Protein AF-A0AAU5Q199-F1 (afdb_monomer_lite)

Foldseek 3Di:
DQLAFPPPRDHKDWFFDQDPVRDTDTDIRRAQWDWDWDQDVVVRDIDIGIHGLLRLLVVLVCLLVDPPHDPVSNVVSVVVNVVGDPVSDPVPDAQAAPPPRHRPQQDPVVSHHPVVCVVCLVVVVDPPDDDDDD

Structure (mmCIF, N/CA/C/O backbone):
data_AF-A0AAU5Q199-F1
#
_entry.id   AF-A0AAU5Q199-F1
#
loop_
_atom_site.group_PDB
_atom_site.id
_atom_site.type_symbol
_atom_site.label_atom_id
_atom_site.label_alt_id
_atom_site.label_comp_id
_atom_site.label_asym_id
_atom_site.label_entity_id
_atom_site.label_seq_id
_atom_site.pdbx_PDB_ins_code
_atom_site.Cartn_x
_atom_site.Cartn_y
_atom_site.Cartn_z
_atom_site.occupancy
_atom_site.B_iso_or_equiv
_atom_site.auth_seq_id
_atom_site.auth_comp_id
_atom_site.auth_asym_id
_atom_site.auth_atom_id
_atom_site.pdbx_PDB_model_num
ATOM 1 N N . MET A 1 1 ? -16.883 -14.876 -1.292 1.00 55.88 1 MET A N 1
ATOM 2 C CA . MET A 1 1 ? -17.075 -13.571 -0.609 1.00 55.88 1 MET A CA 1
ATOM 3 C C . MET A 1 1 ? -16.552 -12.470 -1.513 1.00 55.88 1 MET A C 1
ATOM 5 O O . MET A 1 1 ? -15.536 -12.691 -2.161 1.00 55.88 1 MET A O 1
ATOM 9 N N . SER A 1 2 ? -17.206 -11.309 -1.559 1.00 64.00 2 SER A N 1
ATOM 10 C CA . SER A 1 2 ? -16.661 -10.123 -2.224 1.00 64.00 2 SER A CA 1
ATOM 11 C C . SER A 1 2 ? -15.352 -9.737 -1.531 1.00 64.00 2 SER A C 1
ATOM 13 O O . SER A 1 2 ? -15.364 -9.239 -0.406 1.00 64.00 2 SER A O 1
ATOM 15 N N . ALA A 1 3 ? -14.218 -9.999 -2.177 1.00 78.00 3 ALA A N 1
ATOM 16 C CA . ALA A 1 3 ? -12.896 -9.639 -1.674 1.00 78.00 3 ALA A CA 1
ATOM 17 C C . ALA A 1 3 ? -12.611 -8.142 -1.919 1.00 78.00 3 ALA A C 1
ATOM 19 O O . ALA A 1 3 ? -11.566 -7.756 -2.434 1.00 78.00 3 ALA A O 1
ATOM 20 N N . HIS A 1 4 ? -13.578 -7.304 -1.537 1.00 85.56 4 HIS A N 1
ATOM 21 C CA . HIS A 1 4 ? -13.538 -5.855 -1.643 1.00 85.56 4 HIS A CA 1
ATOM 22 C C . HIS A 1 4 ? -13.527 -5.242 -0.244 1.00 85.56 4 HIS A C 1
ATOM 24 O O . HIS A 1 4 ? -14.377 -5.560 0.588 1.00 85.56 4 HIS A O 1
ATOM 30 N N . CYS A 1 5 ? -12.567 -4.358 0.018 1.00 87.56 5 CYS A N 1
ATOM 31 C CA . CYS A 1 5 ? -12.559 -3.562 1.238 1.00 87.56 5 CYS A CA 1
ATOM 32 C C . CYS A 1 5 ? -13.478 -2.348 1.083 1.00 87.56 5 CYS A C 1
ATOM 34 O O . CYS A 1 5 ? -13.280 -1.545 0.174 1.00 87.56 5 CYS A O 1
ATOM 36 N N . LEU A 1 6 ? -14.413 -2.175 2.019 1.00 86.69 6 LEU A N 1
ATOM 37 C CA . LEU A 1 6 ? -15.369 -1.062 2.007 1.00 86.69 6 LEU A CA 1
ATOM 38 C C . LEU A 1 6 ? -14.728 0.309 2.287 1.00 86.69 6 LEU A C 1
ATOM 40 O O . LEU A 1 6 ? -15.254 1.316 1.839 1.00 86.69 6 LEU A O 1
ATOM 44 N N . LEU A 1 7 ? -13.590 0.355 2.991 1.00 85.75 7 LEU A N 1
ATOM 45 C CA . LEU A 1 7 ? -12.964 1.610 3.437 1.00 85.75 7 LEU A CA 1
ATOM 46 C C . LEU A 1 7 ? -11.796 2.061 2.548 1.00 85.75 7 LEU A C 1
ATOM 48 O O . LEU A 1 7 ? -11.652 3.237 2.251 1.00 85.75 7 LEU A O 1
ATOM 52 N N . THR A 1 8 ? -10.957 1.125 2.096 1.00 84.06 8 THR A N 1
ATOM 53 C CA . THR A 1 8 ? -9.786 1.434 1.241 1.00 84.06 8 THR A CA 1
ATOM 54 C C . THR A 1 8 ? -10.036 1.177 -0.240 1.00 84.06 8 THR A C 1
ATOM 56 O O . THR A 1 8 ? -9.153 1.411 -1.057 1.00 84.06 8 THR A O 1
ATOM 59 N N . GLY A 1 9 ? -11.193 0.613 -0.596 1.00 85.50 9 GLY A N 1
ATOM 60 C CA . GLY A 1 9 ? -11.500 0.215 -1.965 1.00 85.50 9 GLY A CA 1
ATOM 61 C C . GLY A 1 9 ? -10.629 -0.922 -2.504 1.00 85.50 9 GLY A C 1
ATOM 62 O O . GLY A 1 9 ? -10.753 -1.238 -3.680 1.00 85.50 9 GLY A O 1
ATOM 63 N N . ALA A 1 10 ? -9.769 -1.546 -1.685 1.00 86.44 10 ALA A N 1
ATOM 64 C CA . ALA A 1 10 ? -8.890 -2.635 -2.109 1.00 86.44 10 ALA A CA 1
ATOM 65 C C . ALA A 1 10 ? -9.701 -3.771 -2.746 1.00 86.44 10 ALA A C 1
ATOM 67 O O . ALA A 1 10 ? -10.657 -4.260 -2.142 1.00 86.44 10 ALA A O 1
ATOM 68 N N . ARG A 1 11 ? -9.314 -4.173 -3.959 1.00 90.44 11 ARG A N 1
ATOM 69 C CA . ARG A 1 11 ? -9.985 -5.202 -4.765 1.00 90.44 11 ARG A CA 1
ATOM 70 C C . ARG A 1 11 ? -8.989 -6.296 -5.147 1.00 90.44 11 ARG A C 1
ATOM 72 O O . ARG A 1 11 ? -7.782 -6.056 -5.078 1.00 90.44 11 ARG A O 1
ATOM 79 N N . PRO A 1 12 ? -9.470 -7.470 -5.573 1.00 90.94 12 PRO A N 1
ATOM 80 C CA . PRO A 1 12 ? -8.611 -8.514 -6.107 1.00 90.94 12 PRO A CA 1
ATOM 81 C C . PRO A 1 12 ? -7.923 -8.038 -7.381 1.00 90.94 12 PRO A C 1
ATOM 83 O O . PRO A 1 12 ? -8.565 -7.457 -8.256 1.00 90.94 12 PRO A O 1
ATOM 86 N N . GLY A 1 13 ? -6.623 -8.300 -7.474 1.00 90.06 13 GLY A N 1
ATOM 87 C CA . GLY A 1 13 ? -5.879 -8.188 -8.724 1.00 90.06 13 GLY A CA 1
ATOM 88 C C . GLY A 1 13 ? -5.922 -9.503 -9.498 1.00 90.06 13 GLY A C 1
ATOM 89 O O . GLY A 1 13 ? -6.087 -10.575 -8.912 1.00 90.06 13 GLY A O 1
ATOM 90 N N . PHE A 1 14 ? -5.720 -9.435 -10.810 1.00 90.94 14 PHE A N 1
ATOM 91 C CA . PHE A 1 14 ? -5.576 -10.608 -11.671 1.00 90.94 14 PHE A CA 1
ATOM 92 C C . PHE A 1 14 ? -4.197 -10.594 -12.322 1.00 90.94 14 PHE A C 1
ATOM 94 O O . PHE A 1 14 ? -3.661 -9.536 -12.642 1.00 90.94 14 PHE A O 1
ATOM 101 N N . GLY A 1 15 ? -3.605 -11.769 -12.493 1.00 90.69 15 GLY A N 1
ATOM 102 C CA . GLY A 1 15 ? -2.309 -11.918 -13.137 1.00 90.69 15 GLY A CA 1
ATOM 103 C C . GLY A 1 15 ? -1.909 -13.381 -13.195 1.00 90.69 15 GLY A C 1
ATOM 104 O O . GLY A 1 15 ? -2.763 -14.254 -13.318 1.00 90.69 15 GLY A O 1
ATOM 105 N N . HIS A 1 16 ? -0.612 -13.657 -13.094 1.00 92.00 16 HIS A N 1
ATOM 106 C CA . HIS A 1 16 ? -0.094 -15.021 -13.113 1.00 92.00 16 HIS A CA 1
ATOM 107 C C . HIS A 1 16 ? 0.790 -15.280 -11.894 1.00 92.00 16 HIS A C 1
ATOM 109 O O . HIS A 1 16 ? 1.550 -14.408 -11.476 1.00 92.00 16 HIS A O 1
ATOM 115 N N . ALA A 1 17 ? 0.732 -16.491 -11.345 1.00 88.56 17 ALA A N 1
ATOM 116 C CA . ALA A 1 17 ? 1.826 -17.017 -10.545 1.00 88.56 17 ALA A CA 1
ATOM 117 C C . ALA A 1 17 ? 2.922 -17.500 -11.500 1.00 88.56 17 ALA A C 1
ATOM 119 O O . ALA A 1 17 ? 2.650 -18.255 -12.437 1.00 88.56 17 ALA A O 1
ATOM 120 N N . ILE A 1 18 ? 4.148 -17.035 -11.275 1.00 87.62 18 ILE A N 1
ATOM 121 C CA . ILE A 1 18 ? 5.317 -17.371 -12.088 1.00 87.62 18 ILE A CA 1
ATOM 122 C C . ILE A 1 18 ? 6.184 -18.322 -11.265 1.00 87.62 18 ILE A C 1
ATOM 124 O O . ILE A 1 18 ? 6.614 -17.970 -10.167 1.00 87.62 18 ILE A O 1
ATOM 128 N N . SER A 1 19 ? 6.404 -19.539 -11.766 1.00 89.31 19 SER A N 1
ATOM 129 C CA . SER A 1 19 ? 7.317 -20.498 -11.137 1.00 89.31 19 SER A CA 1
ATOM 130 C C . SER A 1 19 ? 8.782 -20.091 -11.338 1.00 89.31 19 SER A C 1
ATOM 132 O O . SER A 1 19 ? 9.099 -19.253 -12.181 1.00 89.31 19 SER A O 1
ATOM 134 N N . HIS A 1 20 ? 9.701 -20.750 -10.627 1.00 84.69 20 HIS A N 1
ATOM 135 C CA . HIS A 1 20 ? 11.140 -20.566 -10.848 1.00 84.69 20 HIS A CA 1
ATOM 136 C C . HIS A 1 20 ? 11.568 -20.873 -12.300 1.00 84.69 20 HIS A C 1
ATOM 138 O O . HIS A 1 20 ? 12.438 -20.208 -12.848 1.00 84.69 20 HIS A O 1
ATOM 144 N N . SER A 1 21 ? 10.889 -21.822 -12.956 1.00 93.00 21 SER A N 1
ATOM 145 C CA . SER A 1 21 ? 11.068 -22.164 -14.376 1.00 93.00 21 SER A CA 1
ATOM 146 C C . SER A 1 21 ? 10.258 -21.280 -15.337 1.00 93.00 21 SER A C 1
ATOM 148 O O . SER A 1 21 ? 10.046 -21.658 -16.483 1.00 93.00 21 SER A O 1
ATOM 150 N N . HIS A 1 22 ? 9.774 -20.119 -14.885 1.00 87.44 22 HIS A N 1
ATOM 151 C CA . HIS A 1 22 ? 8.970 -19.172 -15.666 1.00 87.44 22 HIS A CA 1
ATOM 152 C C . HIS A 1 22 ? 7.644 -19.724 -16.221 1.00 87.44 22 HIS A C 1
ATOM 154 O O . HIS A 1 22 ? 7.051 -19.120 -17.118 1.00 87.44 22 HIS A O 1
ATOM 160 N N . ARG A 1 23 ? 7.105 -20.815 -15.657 1.00 90.31 23 ARG A N 1
ATOM 161 C CA . ARG A 1 23 ? 5.748 -21.268 -15.995 1.00 90.31 23 ARG A CA 1
ATOM 162 C C . ARG A 1 23 ? 4.732 -20.307 -15.397 1.00 90.31 23 ARG A C 1
ATOM 164 O O . ARG A 1 23 ? 4.732 -20.073 -14.187 1.00 90.31 23 ARG A O 1
ATOM 171 N N . ARG A 1 24 ? 3.875 -19.754 -16.254 1.00 92.94 24 ARG A N 1
ATOM 172 C CA . ARG A 1 24 ? 2.846 -18.779 -15.887 1.00 92.94 24 ARG A CA 1
ATOM 173 C C . ARG A 1 24 ? 1.513 -19.497 -15.734 1.00 92.94 24 ARG A C 1
ATOM 175 O O . ARG A 1 24 ? 1.001 -20.052 -16.696 1.00 92.94 24 ARG A O 1
ATOM 182 N N . THR A 1 25 ? 0.954 -19.468 -14.532 1.00 93.25 25 THR A N 1
ATOM 183 C CA . THR A 1 25 ? -0.385 -20.006 -14.248 1.00 93.25 25 THR A CA 1
ATOM 184 C C . THR A 1 25 ? -1.309 -18.857 -13.858 1.00 93.25 25 THR A C 1
ATOM 186 O O . THR A 1 25 ? -0.905 -18.051 -13.014 1.00 93.25 25 THR A O 1
ATOM 189 N N . PRO A 1 26 ? -2.502 -18.711 -14.466 1.00 94.06 26 PRO A N 1
ATOM 190 C CA . PRO A 1 26 ? -3.435 -17.653 -14.095 1.00 94.06 26 PRO A CA 1
ATOM 191 C C . PRO A 1 26 ? -3.731 -17.693 -12.595 1.00 94.06 26 PRO A C 1
ATOM 193 O O . PRO A 1 26 ? -4.008 -18.747 -12.026 1.00 94.06 26 PRO A O 1
ATOM 196 N N . ARG A 1 27 ? -3.644 -16.538 -11.937 1.00 91.56 27 ARG A N 1
ATOM 197 C CA . ARG A 1 27 ? -3.871 -16.396 -10.501 1.00 91.56 27 ARG A CA 1
ATOM 198 C C . ARG A 1 27 ? -4.642 -15.122 -10.196 1.00 91.56 27 ARG A C 1
ATOM 200 O O . ARG A 1 27 ? -4.358 -14.045 -10.718 1.00 91.56 27 ARG A O 1
ATOM 207 N N . ARG A 1 28 ? -5.568 -15.255 -9.251 1.00 89.81 28 ARG A N 1
ATOM 208 C CA . ARG A 1 28 ? -6.213 -14.144 -8.559 1.00 89.81 28 ARG A CA 1
ATOM 209 C C . ARG A 1 28 ? -5.420 -13.788 -7.298 1.00 89.81 28 ARG A C 1
ATOM 211 O O . ARG A 1 28 ? -5.087 -14.659 -6.493 1.00 89.81 28 ARG A O 1
ATOM 218 N N . PHE A 1 29 ? -5.093 -12.512 -7.144 1.00 86.88 29 PHE A N 1
ATOM 219 C CA . PHE A 1 29 ? -4.405 -11.958 -5.981 1.00 86.88 29 PHE A CA 1
ATOM 220 C C . PHE A 1 29 ? -5.432 -11.291 -5.070 1.00 86.88 29 PHE A C 1
ATOM 222 O O . PHE A 1 29 ? -5.800 -10.134 -5.281 1.00 86.88 29 PHE A O 1
ATOM 229 N N . ASP A 1 30 ? -5.918 -12.028 -4.074 1.00 87.12 30 ASP A N 1
ATOM 230 C CA . ASP A 1 30 ? -6.902 -11.501 -3.133 1.00 87.12 30 ASP A CA 1
ATOM 231 C C . ASP A 1 30 ? -6.237 -10.642 -2.042 1.00 87.12 30 ASP A C 1
ATOM 233 O O . ASP A 1 30 ? -5.221 -11.044 -1.463 1.00 87.12 30 ASP A O 1
ATOM 237 N N . PRO A 1 31 ? -6.788 -9.455 -1.729 1.00 85.75 31 PRO A N 1
ATOM 238 C CA . PRO A 1 31 ? -6.320 -8.662 -0.602 1.00 85.75 31 PRO A CA 1
ATOM 239 C C . PRO A 1 31 ? -6.635 -9.367 0.724 1.00 85.75 31 PRO A C 1
ATOM 241 O O . PRO A 1 31 ? -7.660 -10.031 0.870 1.00 85.75 31 PRO A O 1
ATOM 244 N N . ASN A 1 32 ? -5.772 -9.168 1.725 1.00 87.19 32 ASN A N 1
ATOM 245 C CA . ASN A 1 32 ? -6.000 -9.672 3.079 1.00 87.19 32 ASN A CA 1
ATOM 246 C C . ASN A 1 32 ? -7.190 -8.935 3.714 1.00 87.19 32 ASN A C 1
ATOM 248 O O . ASN A 1 32 ? -7.046 -7.804 4.192 1.00 87.19 32 ASN A O 1
ATOM 252 N N . ILE A 1 33 ? -8.358 -9.571 3.665 1.00 87.88 33 ILE A N 1
ATOM 253 C CA . ILE A 1 33 ? -9.637 -9.035 4.117 1.00 87.88 33 ILE A CA 1
ATOM 254 C C . ILE A 1 33 ? -10.104 -9.766 5.366 1.00 87.88 33 ILE A C 1
ATOM 256 O O . ILE A 1 33 ? -10.051 -10.989 5.451 1.00 87.88 33 ILE A O 1
ATOM 260 N N . GLN A 1 34 ? -10.638 -8.996 6.305 1.00 88.00 34 GLN A N 1
ATOM 261 C CA . GLN A 1 34 ? -11.245 -9.472 7.534 1.00 88.00 34 GLN A CA 1
ATOM 262 C C . GLN A 1 34 ? -12.647 -8.878 7.682 1.00 88.00 34 GLN A C 1
ATOM 264 O O . GLN A 1 34 ? -12.934 -7.760 7.244 1.00 88.00 34 GLN A O 1
ATOM 269 N N . ARG A 1 35 ? -13.542 -9.641 8.309 1.00 88.56 35 ARG A N 1
ATOM 270 C CA . ARG A 1 35 ? -14.888 -9.185 8.663 1.00 88.56 35 ARG A CA 1
ATOM 271 C C . ARG A 1 35 ? -14.876 -8.745 10.116 1.00 88.56 35 ARG A C 1
ATOM 273 O O . ARG A 1 35 ? -14.648 -9.576 10.989 1.00 88.56 35 ARG A O 1
ATOM 280 N N . LYS A 1 36 ? -15.152 -7.469 10.372 1.00 87.31 36 LYS A N 1
ATOM 281 C CA . LYS A 1 36 ? -15.179 -6.915 11.728 1.00 87.31 36 LYS A CA 1
ATOM 282 C C . LYS A 1 36 ? -16.521 -6.254 12.018 1.00 87.31 36 LYS A C 1
ATOM 284 O O . LYS A 1 36 ? -17.176 -5.719 11.122 1.00 87.31 36 LYS A O 1
ATOM 289 N N . ARG A 1 37 ? -16.960 -6.379 13.268 1.00 88.25 37 ARG A N 1
ATOM 290 C CA . ARG A 1 37 ? -18.189 -5.775 13.788 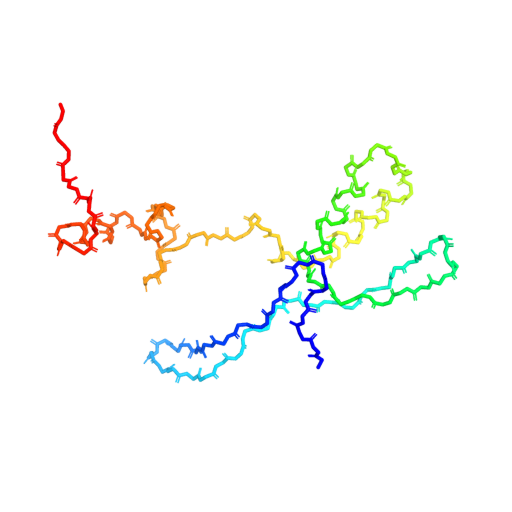1.00 88.25 37 ARG A CA 1
ATOM 291 C C . ARG A 1 37 ? -17.841 -4.430 14.413 1.00 88.25 37 ARG A C 1
ATOM 293 O O . ARG A 1 37 ? -16.928 -4.377 15.231 1.00 88.25 37 ARG A O 1
ATOM 300 N N . TYR A 1 38 ? -18.576 -3.393 14.036 1.00 86.56 38 TYR A N 1
ATOM 301 C CA . TYR A 1 38 ? -18.446 -2.053 14.594 1.00 86.56 38 TYR A CA 1
ATOM 302 C C . TYR A 1 38 ? -19.779 -1.622 15.205 1.00 86.56 38 TYR A C 1
ATOM 304 O O . TYR A 1 38 ? -20.800 -1.687 14.510 1.00 86.56 38 TYR A O 1
ATOM 312 N N . PRO A 1 39 ? -19.797 -1.221 16.486 1.00 86.75 39 PRO A N 1
ATOM 313 C CA . PRO A 1 39 ? -20.978 -0.616 17.082 1.00 86.75 39 PRO A CA 1
ATOM 314 C C . PRO A 1 39 ? -21.154 0.809 16.541 1.00 86.75 39 PRO A C 1
ATOM 316 O O . PRO A 1 39 ? -20.197 1.581 16.504 1.00 86.75 39 PRO A O 1
ATOM 319 N N . LEU A 1 40 ? -22.374 1.157 16.129 1.00 86.50 40 LEU A N 1
ATOM 320 C CA . LEU A 1 40 ? -22.764 2.521 15.769 1.00 86.50 40 LEU A CA 1
ATOM 321 C C . LEU A 1 40 ? -23.611 3.101 16.910 1.00 86.50 40 LEU A C 1
ATOM 323 O O . LEU A 1 40 ? -24.816 2.842 16.959 1.00 86.50 40 LEU A O 1
ATOM 327 N N . PRO A 1 41 ? -23.008 3.859 17.845 1.00 78.81 41 PRO A N 1
ATOM 328 C CA . PRO A 1 41 ? -23.702 4.306 19.053 1.00 78.81 41 PRO A CA 1
ATOM 329 C C . PRO A 1 41 ? -24.898 5.222 18.764 1.00 78.81 41 PRO A C 1
ATOM 331 O O . PRO A 1 41 ? -25.874 5.169 19.499 1.00 78.81 41 PRO A O 1
ATOM 334 N N . GLY A 1 42 ? -24.873 5.992 17.670 1.00 84.50 42 GLY A N 1
ATOM 335 C CA . GLY A 1 42 ? -25.993 6.860 17.282 1.00 84.50 42 GLY A CA 1
ATOM 336 C C . GLY A 1 42 ? -27.256 6.121 16.816 1.00 84.50 42 GLY A C 1
ATOM 337 O O . GLY A 1 42 ? -28.330 6.706 16.820 1.00 84.50 42 GLY A O 1
ATOM 338 N N . GLU A 1 43 ? -27.150 4.845 16.432 1.00 85.44 43 GLU A N 1
ATOM 339 C CA . GLU A 1 43 ? -28.263 4.051 15.879 1.00 85.44 43 GLU A CA 1
ATOM 340 C C . GLU A 1 43 ? -28.563 2.785 16.704 1.00 85.44 43 GLU A C 1
ATOM 342 O O . GLU A 1 43 ? -29.429 1.995 16.335 1.00 85.44 43 GLU A O 1
ATOM 347 N N . GLY A 1 44 ? -27.809 2.526 17.780 1.00 87.31 44 GLY A N 1
ATOM 348 C CA . GLY A 1 44 ? -27.976 1.340 18.633 1.00 87.31 44 GLY A CA 1
ATOM 349 C C . GLY A 1 44 ? -27.720 -0.009 17.941 1.00 87.31 44 GLY A C 1
ATOM 350 O O . GLY A 1 44 ? -28.003 -1.059 18.515 1.00 87.31 44 GLY A O 1
ATOM 351 N N . ARG A 1 45 ? -27.179 -0.017 16.715 1.00 90.06 45 ARG A N 1
ATOM 352 C CA . ARG A 1 45 ? -26.954 -1.233 15.916 1.00 90.06 45 ARG A CA 1
ATOM 353 C C . ARG A 1 45 ? -25.475 -1.539 15.719 1.00 90.06 45 ARG A C 1
ATOM 355 O O . ARG A 1 45 ? -24.610 -0.669 15.783 1.00 90.06 45 ARG A O 1
ATOM 362 N N . THR A 1 46 ? -25.185 -2.803 15.422 1.00 88.94 46 THR A N 1
ATOM 363 C CA . THR A 1 46 ? -23.838 -3.255 15.054 1.00 88.94 46 THR A CA 1
ATOM 364 C C . THR A 1 46 ? -23.775 -3.558 13.565 1.00 88.94 46 THR A C 1
ATOM 366 O O . THR A 1 46 ? -24.535 -4.387 13.063 1.00 88.94 46 THR A O 1
ATOM 369 N N . VAL A 1 47 ? -22.829 -2.942 12.859 1.00 89.75 47 VAL A N 1
ATOM 370 C CA . VAL A 1 47 ? -22.612 -3.181 11.428 1.00 89.75 47 VAL A CA 1
ATOM 371 C C . VAL A 1 47 ? -21.420 -4.110 11.229 1.00 89.75 47 VAL A C 1
ATOM 373 O O . VAL A 1 47 ? -20.386 -3.991 11.887 1.00 89.75 47 VAL A O 1
ATOM 376 N N . ARG A 1 48 ? -21.555 -5.066 10.303 1.00 89.88 48 ARG A N 1
ATOM 377 C CA . ARG A 1 48 ? -20.443 -5.909 9.846 1.00 89.88 48 ARG A CA 1
ATOM 378 C C . ARG A 1 48 ? -19.798 -5.277 8.624 1.00 89.88 48 ARG A C 1
ATOM 380 O O . ARG A 1 48 ? -20.405 -5.249 7.558 1.00 89.88 48 ARG A O 1
ATOM 387 N N . LEU A 1 49 ? -18.553 -4.841 8.766 1.00 88.94 49 LEU A N 1
ATOM 388 C CA . LEU A 1 49 ? -17.762 -4.297 7.669 1.00 88.94 49 LEU A CA 1
ATOM 389 C C . LEU A 1 49 ? -16.734 -5.320 7.185 1.00 88.94 49 LEU A C 1
ATOM 391 O O . LEU A 1 49 ? -16.145 -6.074 7.962 1.00 88.94 49 LEU A O 1
ATOM 395 N N . THR A 1 50 ? -16.525 -5.334 5.871 1.00 89.06 50 THR A N 1
ATOM 396 C CA . THR A 1 50 ? -15.477 -6.119 5.211 1.00 89.06 50 THR A CA 1
ATOM 397 C C . THR A 1 50 ? -14.302 -5.185 4.939 1.00 89.06 50 THR A C 1
ATOM 399 O O . THR A 1 50 ? -14.374 -4.315 4.069 1.00 89.06 50 THR A O 1
ATOM 402 N N . LEU A 1 51 ? -13.236 -5.315 5.729 1.00 89.62 51 LEU A N 1
ATOM 403 C 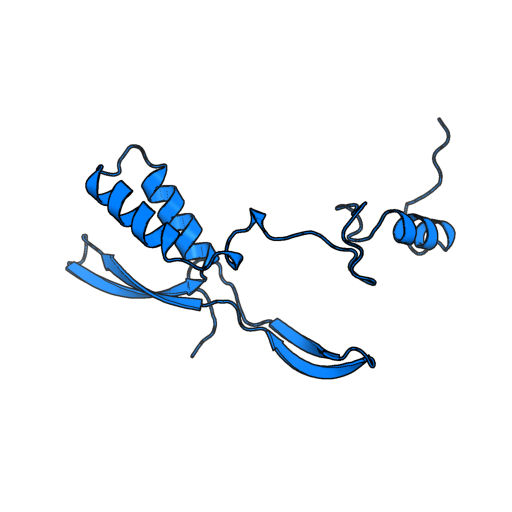CA . LEU A 1 51 ? -12.111 -4.382 5.753 1.00 89.62 51 LEU A CA 1
ATOM 404 C C . LEU A 1 51 ? -10.793 -5.090 5.454 1.00 89.62 51 LEU A C 1
ATOM 406 O O . LEU A 1 51 ? -10.601 -6.247 5.811 1.00 89.62 51 LEU A O 1
ATOM 410 N N . SER A 1 52 ? -9.864 -4.394 4.802 1.00 89.19 52 SER A N 1
ATOM 411 C CA . SER A 1 52 ? -8.506 -4.901 4.630 1.00 89.19 52 SER A CA 1
ATOM 412 C C . SER A 1 52 ? -7.738 -4.797 5.948 1.00 89.19 52 SER A C 1
ATOM 414 O O . SER A 1 52 ? -7.956 -3.872 6.733 1.00 89.19 52 SER A O 1
ATOM 416 N N . ALA A 1 53 ? -6.784 -5.699 6.180 1.00 88.44 53 ALA A N 1
ATOM 417 C CA . ALA A 1 53 ? -5.940 -5.651 7.377 1.00 88.44 53 ALA A CA 1
ATOM 418 C C . ALA A 1 53 ? -5.189 -4.308 7.508 1.00 88.44 53 ALA A C 1
ATOM 420 O O . ALA A 1 53 ? -4.975 -3.805 8.610 1.00 88.44 53 ALA A O 1
ATOM 421 N N . ARG A 1 54 ? -4.842 -3.673 6.377 1.00 87.00 54 ARG A N 1
ATOM 422 C CA . ARG A 1 54 ? -4.264 -2.321 6.348 1.00 87.00 54 ARG A CA 1
ATOM 423 C C . ARG A 1 54 ? -5.246 -1.261 6.859 1.00 87.00 54 ARG A C 1
ATOM 425 O O . ARG A 1 54 ? -4.826 -0.394 7.618 1.00 87.00 54 ARG A O 1
ATOM 432 N N . ALA A 1 55 ? -6.515 -1.331 6.451 1.00 89.12 55 ALA A N 1
ATOM 433 C CA . ALA A 1 55 ? -7.558 -0.407 6.899 1.00 89.12 55 ALA A CA 1
ATOM 434 C C . ALA A 1 55 ? -7.776 -0.513 8.413 1.00 89.12 55 ALA A C 1
ATOM 436 O O . ALA A 1 55 ? -7.732 0.495 9.110 1.00 89.12 55 ALA A O 1
ATOM 437 N N . ILE A 1 56 ? -7.893 -1.744 8.921 1.00 89.88 56 ILE A N 1
ATOM 438 C CA . ILE A 1 56 ? -8.075 -2.015 10.353 1.00 89.88 56 ILE A CA 1
ATOM 439 C C . ILE A 1 56 ? -6.902 -1.449 11.161 1.00 89.88 56 ILE A C 1
ATOM 441 O O . ILE A 1 56 ? -7.106 -0.773 12.164 1.00 89.88 56 ILE A O 1
ATOM 445 N N . LYS A 1 57 ? -5.657 -1.661 10.714 1.00 90.62 57 LYS A N 1
ATOM 446 C CA . LYS A 1 57 ? -4.486 -1.099 11.407 1.00 90.62 57 LYS A CA 1
ATOM 447 C C . LYS A 1 57 ? -4.444 0.426 11.376 1.00 90.62 57 LYS A C 1
ATOM 449 O O . LYS A 1 57 ? -3.962 1.014 12.338 1.00 90.62 57 LYS A O 1
ATOM 454 N N . ALA A 1 58 ? -4.877 1.058 10.286 1.00 89.75 58 ALA A N 1
ATOM 455 C CA . ALA A 1 58 ? -4.919 2.515 10.197 1.00 89.75 58 ALA A CA 1
ATOM 456 C C . ALA A 1 58 ? -5.919 3.092 11.208 1.00 89.75 58 ALA A C 1
ATOM 458 O O . ALA A 1 58 ? -5.560 3.981 11.971 1.00 89.75 58 ALA A O 1
ATOM 459 N N . GLU A 1 59 ? -7.116 2.513 11.279 1.00 90.56 59 GLU A N 1
ATOM 460 C CA . GLU A 1 59 ? -8.153 2.909 12.233 1.00 90.56 59 GLU A CA 1
ATOM 461 C C . GLU A 1 59 ? -7.710 2.718 13.692 1.00 90.56 59 GLU A C 1
ATOM 463 O O . GLU A 1 59 ? -7.798 3.642 14.495 1.00 90.56 59 GLU A O 1
ATOM 468 N N . LEU A 1 60 ? -7.159 1.549 14.041 1.00 91.50 60 LEU A N 1
ATOM 469 C CA . LEU A 1 60 ? -6.680 1.282 15.403 1.00 91.50 60 LEU A CA 1
ATOM 470 C C . LEU A 1 60 ? -5.554 2.234 15.816 1.00 91.50 60 LEU A C 1
ATOM 472 O O . LEU A 1 60 ? -5.507 2.682 16.960 1.00 91.50 60 LEU A O 1
ATOM 476 N N . LYS A 1 61 ? -4.651 2.567 14.887 1.00 91.88 61 LYS A N 1
ATOM 477 C CA . LYS A 1 61 ? -3.602 3.561 15.138 1.00 91.88 61 LYS A CA 1
ATOM 478 C C . LYS A 1 61 ? -4.177 4.953 15.360 1.00 91.88 61 LYS A C 1
ATOM 480 O O . LYS A 1 61 ? -3.626 5.680 16.179 1.00 91.88 61 LYS A O 1
ATOM 485 N N . GLU A 1 62 ? -5.260 5.302 14.674 1.00 92.56 62 GLU A N 1
ATOM 486 C CA . GLU A 1 62 ? -5.936 6.579 14.879 1.00 92.56 62 GLU A CA 1
ATOM 487 C C . GLU A 1 62 ? -6.587 6.651 16.264 1.00 92.56 62 GLU A C 1
ATOM 489 O O . GLU A 1 62 ? -6.369 7.622 16.979 1.00 92.56 62 GLU A O 1
ATOM 494 N N . ILE A 1 63 ? -7.257 5.585 16.720 1.00 91.75 63 ILE A N 1
ATOM 495 C CA . ILE A 1 63 ? -7.796 5.497 18.093 1.00 91.75 63 ILE A CA 1
ATOM 496 C C . ILE A 1 63 ? -6.678 5.680 19.131 1.00 91.75 63 ILE A C 1
ATOM 498 O O . ILE A 1 63 ? -6.832 6.413 20.106 1.00 91.75 63 ILE A O 1
ATOM 502 N N . VAL A 1 64 ? -5.519 5.052 18.915 1.00 92.50 64 VAL A N 1
ATOM 503 C CA . VAL A 1 64 ? -4.366 5.197 19.818 1.00 92.50 64 VAL A CA 1
ATOM 504 C C . VAL A 1 64 ? -3.783 6.613 19.781 1.00 92.50 64 VAL A C 1
ATOM 506 O O . VAL A 1 64 ? -3.336 7.105 20.817 1.00 92.50 64 VAL A O 1
ATOM 509 N N . ARG A 1 65 ? -3.773 7.261 18.611 1.00 94.00 65 ARG A N 1
ATOM 510 C CA . ARG A 1 65 ? -3.249 8.618 18.417 1.00 94.00 65 ARG A CA 1
ATOM 511 C C . ARG A 1 65 ? -4.192 9.691 18.963 1.00 94.00 65 ARG A C 1
ATOM 513 O O . ARG A 1 65 ? -3.711 10.742 19.384 1.00 94.00 65 ARG A O 1
ATOM 520 N N . SER A 1 66 ? -5.503 9.460 18.926 1.00 93.06 66 SER A N 1
ATOM 521 C CA . SER A 1 66 ? -6.480 10.515 19.171 1.00 93.06 66 SER A CA 1
ATOM 522 C C . SER A 1 66 ? -6.474 10.992 20.639 1.00 93.06 66 SER A C 1
ATOM 524 O O . SER A 1 66 ? -6.455 10.174 21.575 1.00 93.06 66 SER A O 1
ATOM 526 N N . PRO A 1 67 ? -6.528 12.316 20.881 1.00 91.25 67 PRO A N 1
ATOM 527 C CA . PRO A 1 67 ? -6.659 12.863 22.232 1.00 91.25 67 PRO A CA 1
ATOM 528 C C . PRO A 1 67 ? -7.990 12.498 22.900 1.00 91.25 67 PRO A C 1
ATOM 530 O O . PRO A 1 67 ? -8.024 12.291 24.108 1.00 91.25 67 PRO A O 1
ATOM 533 N N . SER A 1 68 ? -9.060 12.367 22.109 1.00 90.81 68 SER A N 1
ATOM 534 C CA . SER A 1 68 ? -10.429 12.083 22.559 1.00 90.81 68 SER A CA 1
ATOM 535 C C . SER A 1 68 ? -10.656 10.651 23.045 1.00 90.81 68 SER A C 1
ATOM 537 O O . SER A 1 68 ? -11.673 10.377 23.676 1.00 90.81 68 SER A O 1
ATOM 539 N N . SER A 1 69 ? -9.752 9.717 22.738 1.00 89.38 69 SER A N 1
ATOM 540 C CA . SER A 1 69 ? -9.905 8.330 23.173 1.00 89.38 69 SER A CA 1
ATOM 541 C C . SER A 1 69 ? -9.605 8.154 24.658 1.00 89.38 69 SER A C 1
ATOM 543 O O . SER A 1 69 ? -8.562 8.577 25.157 1.00 89.38 69 SER A O 1
ATOM 545 N N . THR A 1 70 ? -10.495 7.447 25.353 1.00 93.38 70 THR A N 1
ATOM 546 C CA . THR A 1 70 ? -10.293 7.040 26.748 1.00 93.38 70 THR A CA 1
ATOM 547 C C . THR A 1 70 ? -9.160 6.016 26.852 1.00 93.38 70 THR A C 1
ATOM 549 O O . THR A 1 70 ? -8.904 5.256 25.915 1.00 93.38 70 THR A O 1
ATOM 552 N N . ASP A 1 71 ? -8.509 5.923 28.011 1.00 90.56 71 ASP A N 1
ATOM 553 C CA . ASP A 1 71 ? -7.401 4.983 28.219 1.00 90.56 71 ASP A CA 1
ATOM 554 C C . ASP A 1 71 ? -7.802 3.512 27.979 1.00 90.56 71 ASP A C 1
ATOM 556 O O . ASP A 1 71 ? -7.089 2.763 27.309 1.00 90.56 71 ASP A O 1
ATOM 560 N N . GLY A 1 72 ? -9.017 3.124 28.388 1.00 91.81 72 GLY A N 1
ATOM 561 C CA . GLY A 1 72 ? -9.569 1.796 28.095 1.00 91.81 72 GLY A CA 1
ATOM 562 C C . GLY A 1 72 ? -9.697 1.503 26.593 1.00 91.81 72 GLY A C 1
ATOM 563 O O . GLY A 1 72 ? -9.370 0.403 26.149 1.00 91.81 72 GLY A O 1
ATOM 564 N N . GLN A 1 73 ? -10.093 2.498 25.790 1.00 90.12 73 GLN A N 1
ATOM 565 C CA . GLN A 1 73 ? -10.171 2.366 24.331 1.00 90.12 73 GLN A CA 1
ATOM 566 C C . GLN A 1 73 ? -8.777 2.253 23.709 1.00 90.12 73 GLN A C 1
ATOM 568 O O . GLN A 1 73 ? -8.569 1.434 22.814 1.00 90.12 73 GLN A O 1
ATOM 573 N N . ARG A 1 74 ? -7.802 3.025 24.208 1.00 92.06 74 ARG A N 1
ATOM 574 C CA . ARG A 1 74 ? -6.407 2.950 23.750 1.00 92.06 74 ARG A CA 1
ATOM 575 C C . ARG A 1 74 ? -5.789 1.588 24.050 1.00 92.06 74 ARG A C 1
ATOM 577 O O . ARG A 1 74 ? -5.115 1.033 23.184 1.00 92.06 74 ARG A O 1
ATOM 584 N N . ARG A 1 75 ? -6.032 1.029 25.241 1.00 92.94 75 ARG A N 1
ATOM 585 C CA . ARG A 1 75 ? -5.561 -0.311 25.621 1.00 92.94 75 ARG A CA 1
ATOM 586 C C . ARG A 1 75 ? -6.168 -1.393 24.727 1.00 92.94 75 ARG A C 1
ATOM 588 O O . ARG A 1 75 ? -5.417 -2.133 24.097 1.00 92.94 75 ARG A O 1
A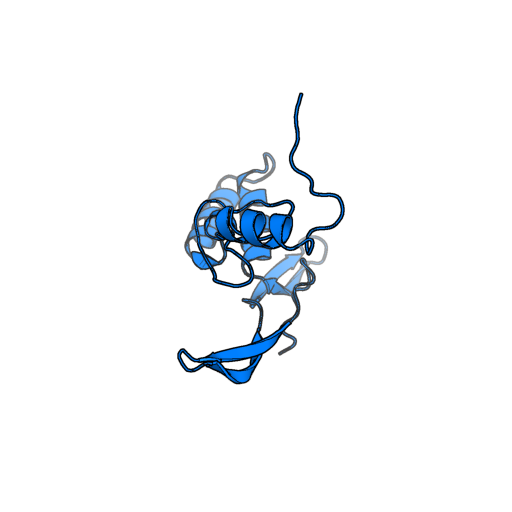TOM 595 N N . ALA A 1 76 ? -7.493 -1.406 24.573 1.00 92.06 76 ALA A N 1
ATOM 596 C CA . ALA A 1 76 ? -8.175 -2.360 23.695 1.00 92.06 76 ALA A CA 1
ATOM 597 C C . ALA A 1 76 ? -7.706 -2.247 22.230 1.00 92.06 76 ALA A C 1
ATOM 599 O O . ALA A 1 76 ? -7.508 -3.255 21.551 1.00 92.06 76 ALA A O 1
ATOM 600 N N . ALA A 1 77 ? -7.474 -1.022 21.741 1.00 92.12 77 ALA A N 1
ATOM 601 C CA . ALA A 1 77 ? -6.959 -0.795 20.395 1.00 92.12 77 ALA A CA 1
ATOM 602 C C . ALA A 1 77 ? -5.522 -1.310 20.210 1.00 92.12 77 ALA A C 1
ATOM 604 O O . ALA A 1 77 ? -5.206 -1.832 19.141 1.00 92.12 77 ALA A O 1
ATOM 605 N N . ARG A 1 78 ? -4.660 -1.203 21.232 1.00 93.50 78 ARG A N 1
ATOM 606 C CA . ARG A 1 78 ? -3.292 -1.753 21.211 1.00 93.50 78 ARG A CA 1
ATOM 607 C C . ARG A 1 78 ? -3.294 -3.279 21.190 1.00 93.50 78 ARG A C 1
ATOM 609 O O . ARG A 1 78 ? -2.664 -3.859 20.314 1.00 93.50 78 ARG A O 1
ATOM 616 N N . GLU A 1 79 ? -4.069 -3.916 22.064 1.00 93.62 79 GLU A N 1
ATOM 617 C CA . GLU A 1 79 ? -4.204 -5.380 22.090 1.00 93.62 79 GLU A CA 1
ATOM 618 C C . GLU A 1 79 ? -4.712 -5.934 20.754 1.00 93.62 79 GLU A C 1
ATOM 620 O O . GLU A 1 79 ? -4.231 -6.951 20.251 1.00 93.62 79 GLU A O 1
ATOM 625 N N . GLU A 1 80 ? -5.689 -5.255 20.151 1.00 91.50 80 GLU A N 1
ATOM 626 C CA . GLU A 1 80 ? -6.177 -5.612 18.825 1.00 91.50 80 GLU A CA 1
ATOM 627 C C . GLU A 1 80 ? -5.095 -5.396 17.758 1.00 91.50 80 GLU A C 1
ATOM 629 O O . GLU A 1 80 ? -4.922 -6.244 16.885 1.00 91.50 80 GLU A O 1
ATOM 634 N N . LEU A 1 81 ? -4.335 -4.297 17.819 1.00 91.56 81 LEU A N 1
ATOM 635 C CA . LEU A 1 81 ? -3.258 -4.006 16.869 1.00 91.56 81 LEU A CA 1
ATOM 636 C C . LEU A 1 81 ? -2.162 -5.083 16.886 1.00 91.56 81 LEU A C 1
ATOM 638 O O . LEU A 1 81 ? -1.627 -5.411 15.819 1.00 91.56 81 LEU A O 1
ATOM 642 N N . ASP A 1 82 ? -1.867 -5.640 18.061 1.00 90.38 82 ASP A N 1
ATOM 643 C CA . ASP A 1 82 ? -0.884 -6.709 18.256 1.00 90.38 82 ASP A CA 1
ATOM 644 C C . ASP A 1 82 ? -1.368 -8.056 17.707 1.00 90.38 82 ASP A C 1
ATOM 646 O O . ASP A 1 82 ? -0.576 -8.815 17.145 1.00 90.38 82 ASP A O 1
ATOM 650 N N . ARG A 1 83 ? -2.680 -8.322 17.774 1.00 90.25 83 ARG A N 1
ATOM 651 C CA . ARG A 1 83 ? -3.304 -9.506 17.156 1.00 90.25 83 ARG A CA 1
ATOM 652 C C . ARG A 1 83 ? -3.292 -9.463 15.625 1.00 90.25 83 ARG A C 1
ATOM 654 O O . ARG A 1 83 ? -3.375 -10.504 14.974 1.00 90.25 83 ARG A O 1
ATOM 661 N N . GLN A 1 84 ? -3.187 -8.279 15.024 1.00 88.56 84 GLN A N 1
ATOM 662 C CA . GLN A 1 84 ? -3.236 -8.133 13.570 1.00 88.56 84 GLN A CA 1
ATOM 663 C C . GLN A 1 84 ? -1.954 -8.634 12.873 1.00 88.56 84 GLN A C 1
ATOM 665 O O . GLN A 1 84 ? -0.844 -8.386 13.356 1.00 88.56 84 GLN A O 1
ATOM 670 N N . PRO A 1 85 ? -2.055 -9.229 11.661 1.00 89.19 85 PRO A N 1
ATOM 671 C CA . PRO A 1 85 ? -0.905 -9.771 10.941 1.00 89.19 85 PRO A CA 1
ATOM 672 C C . PRO A 1 85 ? 0.246 -8.771 10.794 1.00 89.19 85 PRO A C 1
ATOM 674 O O . PRO A 1 85 ? 0.050 -7.580 10.503 1.00 89.19 85 PRO A O 1
ATOM 677 N N . ARG A 1 86 ? 1.478 -9.261 10.963 1.00 85.75 86 ARG A N 1
ATOM 678 C CA . ARG A 1 86 ? 2.691 -8.437 10.850 1.00 85.75 86 ARG A CA 1
ATOM 679 C C . ARG A 1 86 ? 2.861 -7.882 9.437 1.00 85.75 86 ARG A C 1
ATOM 681 O O . ARG A 1 86 ? 3.148 -6.691 9.301 1.00 85.75 86 ARG A O 1
ATOM 688 N N . ASP A 1 87 ? 2.594 -8.698 8.419 1.00 83.56 87 ASP A N 1
ATOM 689 C CA . ASP A 1 87 ? 2.767 -8.361 6.996 1.00 83.56 87 ASP A CA 1
ATOM 690 C C . ASP A 1 87 ? 1.781 -7.310 6.478 1.00 83.56 87 ASP A C 1
ATOM 692 O O . ASP A 1 87 ? 2.016 -6.691 5.446 1.00 83.56 87 ASP A O 1
ATOM 696 N N . ALA A 1 88 ? 0.714 -7.023 7.228 1.00 83.06 88 ALA A N 1
ATOM 697 C CA . ALA A 1 88 ? -0.195 -5.927 6.908 1.00 83.06 88 ALA A CA 1
ATOM 698 C C . ALA A 1 88 ? 0.424 -4.531 7.153 1.00 83.06 88 ALA A C 1
ATOM 700 O O . ALA A 1 88 ? -0.172 -3.516 6.790 1.00 83.06 88 ALA A O 1
ATOM 701 N N . SER A 1 89 ? 1.599 -4.448 7.791 1.00 84.88 89 SER A N 1
ATOM 702 C CA . SER A 1 89 ? 2.280 -3.177 8.055 1.00 84.88 89 SER A CA 1
ATOM 703 C C . SER A 1 89 ? 2.966 -2.618 6.805 1.00 84.88 89 SER A C 1
ATOM 705 O O . SER A 1 89 ? 3.857 -3.254 6.245 1.00 84.88 89 SER A O 1
ATOM 707 N N . ALA A 1 90 ? 2.637 -1.375 6.433 1.00 84.12 90 ALA A N 1
ATOM 708 C CA . ALA A 1 90 ? 3.252 -0.679 5.298 1.00 84.12 90 ALA A CA 1
ATOM 709 C C . ALA A 1 90 ? 4.783 -0.559 5.418 1.00 84.12 90 ALA A C 1
ATOM 711 O O . ALA A 1 90 ? 5.482 -0.616 4.413 1.00 84.12 90 ALA A O 1
ATOM 712 N N . THR A 1 91 ? 5.320 -0.474 6.639 1.00 87.56 91 THR A N 1
ATOM 713 C CA . THR A 1 91 ? 6.769 -0.401 6.895 1.00 87.56 91 THR A CA 1
ATOM 714 C C . THR A 1 91 ? 7.523 -1.652 6.430 1.00 87.56 91 THR A C 1
ATOM 716 O O . THR A 1 91 ? 8.719 -1.587 6.165 1.00 87.56 91 THR A O 1
ATOM 719 N N . ARG A 1 92 ? 6.847 -2.806 6.325 1.00 88.50 92 ARG A N 1
ATOM 720 C CA . ARG A 1 92 ? 7.465 -4.057 5.853 1.00 88.50 92 ARG A CA 1
ATOM 721 C C . ARG A 1 92 ? 7.538 -4.154 4.333 1.00 88.50 92 ARG A C 1
ATOM 723 O O . ARG A 1 92 ? 8.282 -4.989 3.820 1.00 88.50 92 ARG A O 1
ATOM 730 N N . VAL A 1 93 ? 6.794 -3.315 3.615 1.00 88.56 93 VAL A N 1
ATOM 731 C CA . VAL A 1 93 ? 6.817 -3.294 2.154 1.00 88.56 93 VAL A CA 1
ATOM 732 C C . VAL A 1 93 ? 8.164 -2.739 1.702 1.00 88.56 93 VAL A C 1
ATOM 734 O O . VAL A 1 93 ? 8.533 -1.612 2.028 1.00 88.56 93 VAL A O 1
ATOM 737 N N . ARG A 1 94 ? 8.915 -3.544 0.948 1.00 90.38 94 ARG A N 1
ATOM 738 C CA . ARG A 1 94 ? 10.165 -3.119 0.315 1.00 90.38 94 ARG A CA 1
ATOM 739 C C . ARG A 1 94 ? 9.934 -2.902 -1.166 1.00 90.38 94 ARG A C 1
ATOM 741 O O . ARG A 1 94 ? 9.495 -3.818 -1.856 1.00 90.38 94 ARG A O 1
ATOM 748 N N . ASN A 1 95 ? 10.311 -1.725 -1.646 1.00 92.31 95 ASN A N 1
ATOM 749 C CA . ASN A 1 95 ? 10.389 -1.477 -3.076 1.00 92.31 95 ASN A CA 1
ATOM 750 C C . ASN A 1 95 ? 11.512 -2.327 -3.674 1.00 92.31 95 ASN A C 1
ATOM 752 O O . ASN A 1 95 ? 12.621 -2.380 -3.136 1.00 92.31 95 ASN A O 1
ATOM 756 N N . ARG A 1 96 ? 11.206 -2.998 -4.776 1.00 93.81 96 ARG A N 1
ATOM 757 C CA . ARG A 1 96 ? 12.130 -3.837 -5.533 1.00 93.81 96 ARG A CA 1
ATOM 758 C C . ARG A 1 96 ? 12.060 -3.425 -6.991 1.00 93.81 96 ARG A C 1
ATOM 760 O O . ARG A 1 96 ? 11.046 -2.881 -7.414 1.00 93.81 96 ARG A O 1
ATOM 767 N N . ASP A 1 97 ? 13.134 -3.674 -7.727 1.00 92.19 97 ASP A N 1
ATOM 768 C CA . ASP A 1 97 ? 13.131 -3.523 -9.182 1.00 92.19 97 ASP A CA 1
ATOM 769 C C . ASP A 1 97 ? 11.941 -4.284 -9.788 1.00 92.19 97 ASP A C 1
ATOM 771 O O . ASP A 1 97 ? 11.741 -5.460 -9.477 1.00 92.19 97 ASP A O 1
ATOM 775 N N . GLY A 1 98 ? 11.141 -3.610 -10.616 1.00 87.50 98 GLY A N 1
ATOM 776 C CA . GLY A 1 98 ? 9.944 -4.193 -11.217 1.00 87.50 98 GLY A CA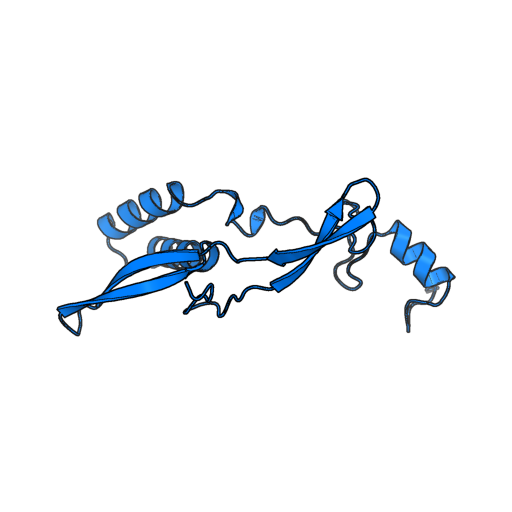 1
ATOM 777 C C . GLY A 1 98 ? 10.211 -5.360 -12.172 1.00 87.50 98 GLY A C 1
ATOM 778 O O . GLY A 1 98 ? 9.289 -6.129 -12.430 1.00 87.50 98 GLY A O 1
ATOM 779 N N . VAL A 1 99 ? 11.438 -5.517 -12.683 1.00 86.88 99 VAL A N 1
ATOM 780 C CA . VAL A 1 99 ? 11.759 -6.571 -13.657 1.00 86.88 99 VAL A CA 1
ATOM 781 C C . VAL A 1 99 ? 12.526 -7.734 -13.032 1.00 86.88 99 VAL A C 1
ATOM 783 O O . VAL A 1 99 ? 12.132 -8.881 -13.214 1.00 86.88 99 VAL A O 1
ATOM 786 N N . ASP A 1 100 ? 13.609 -7.468 -12.296 1.00 84.62 100 ASP A N 1
ATOM 787 C CA . ASP A 1 100 ? 14.447 -8.524 -11.691 1.00 84.62 100 ASP A CA 1
ATOM 788 C C . ASP A 1 100 ? 14.301 -8.667 -10.170 1.00 84.62 100 ASP A C 1
ATOM 790 O O . ASP A 1 100 ? 14.882 -9.568 -9.566 1.00 84.62 100 ASP A O 1
ATOM 794 N N . GLY A 1 101 ? 13.524 -7.799 -9.520 1.00 89.12 101 GLY A N 1
ATOM 795 C CA . GLY A 1 101 ? 13.277 -7.887 -8.086 1.00 89.12 101 GLY A CA 1
ATOM 796 C C . GLY A 1 101 ? 14.452 -7.465 -7.199 1.00 89.12 101 GLY A C 1
ATOM 797 O O . GLY A 1 101 ? 14.391 -7.698 -5.984 1.00 89.12 101 GLY A O 1
ATOM 798 N N . ARG A 1 102 ? 15.511 -6.833 -7.735 1.00 91.19 102 ARG A N 1
ATOM 799 C CA . ARG A 1 102 ? 16.653 -6.364 -6.933 1.00 91.19 102 ARG A CA 1
ATOM 800 C C . ARG A 1 102 ? 16.178 -5.452 -5.783 1.00 91.19 102 ARG A C 1
ATOM 802 O O . ARG A 1 102 ? 15.503 -4.451 -6.028 1.00 91.19 102 ARG A O 1
ATOM 809 N N . PRO A 1 103 ? 16.557 -5.739 -4.520 1.00 92.81 103 PRO A N 1
ATOM 810 C CA . PRO A 1 103 ? 16.022 -5.029 -3.353 1.00 92.81 103 PRO A CA 1
ATOM 811 C C . PRO A 1 103 ? 16.784 -3.751 -2.970 1.00 92.81 103 PRO A C 1
ATOM 813 O O . PRO A 1 103 ? 16.392 -3.069 -2.027 1.00 92.81 103 PRO A O 1
ATOM 816 N N . ARG A 1 104 ? 17.909 -3.446 -3.630 1.00 93.12 104 ARG A N 1
ATOM 817 C CA . ARG A 1 104 ? 18.801 -2.326 -3.281 1.00 93.12 104 ARG A CA 1
ATOM 818 C C . ARG A 1 104 ? 18.984 -1.375 -4.459 1.00 93.12 104 ARG A C 1
ATOM 820 O O . ARG A 1 104 ? 19.018 -1.810 -5.607 1.00 93.12 104 ARG A O 1
ATOM 827 N N . GLY A 1 105 ? 19.183 -0.091 -4.150 1.00 94.31 105 GLY A N 1
ATOM 828 C CA . GLY A 1 105 ? 19.393 0.955 -5.155 1.00 94.31 105 GLY A CA 1
ATOM 829 C C . GLY A 1 105 ? 18.154 1.218 -6.011 1.00 94.31 105 GLY A C 1
ATOM 830 O O . GLY A 1 105 ? 18.294 1.429 -7.208 1.00 94.31 105 GLY A O 1
ATOM 831 N N . TYR A 1 106 ? 16.961 1.133 -5.419 1.00 95.75 106 TYR A N 1
ATOM 832 C CA . TYR A 1 106 ? 15.688 1.383 -6.094 1.00 95.75 106 TYR A CA 1
ATOM 833 C C . TYR A 1 106 ? 15.456 2.884 -6.289 1.00 95.75 106 TYR A C 1
ATOM 835 O O . TYR A 1 106 ? 15.454 3.637 -5.312 1.00 95.75 106 TYR A O 1
ATOM 843 N N . LEU A 1 107 ? 15.206 3.313 -7.525 1.00 94.94 107 LEU A N 1
ATOM 844 C CA . LEU A 1 107 ? 14.843 4.695 -7.835 1.00 94.94 107 LEU A CA 1
ATOM 845 C C . LEU A 1 107 ? 13.327 4.801 -8.030 1.00 94.94 107 LEU A C 1
ATOM 847 O O . LEU A 1 107 ? 12.767 4.287 -8.997 1.00 94.94 107 LEU A O 1
ATOM 851 N N . ARG A 1 108 ? 12.660 5.513 -7.109 1.00 94.56 108 ARG A N 1
ATOM 852 C CA . ARG A 1 108 ? 11.188 5.635 -7.065 1.00 94.56 108 ARG A CA 1
ATOM 853 C C . ARG A 1 108 ? 10.581 6.218 -8.339 1.00 94.56 108 ARG A C 1
ATOM 855 O O . ARG A 1 108 ? 9.504 5.782 -8.716 1.00 94.56 108 ARG A O 1
ATOM 862 N N . ARG A 1 109 ? 11.277 7.156 -8.992 1.00 91.88 109 ARG A N 1
ATOM 863 C CA . ARG A 1 109 ? 10.818 7.804 -10.230 1.00 91.88 109 ARG A CA 1
ATOM 864 C C . ARG A 1 109 ? 10.611 6.812 -11.377 1.00 91.88 109 ARG A C 1
ATOM 866 O O . ARG A 1 109 ? 9.702 7.001 -12.168 1.00 91.88 109 ARG A O 1
ATOM 873 N N . PHE A 1 110 ? 11.447 5.777 -11.449 1.00 92.06 110 PHE A N 1
ATOM 874 C CA . PHE A 1 110 ? 11.459 4.832 -12.568 1.00 92.06 110 PHE A CA 1
ATOM 875 C C . PHE A 1 110 ? 10.951 3.437 -12.192 1.00 92.06 110 PHE A C 1
ATOM 877 O O . PHE A 1 110 ? 10.647 2.645 -13.072 1.00 92.06 110 PHE A O 1
ATOM 884 N N . GLY A 1 111 ? 10.871 3.105 -10.901 1.00 92.88 111 GLY A N 1
ATOM 885 C CA . GLY A 1 111 ? 10.428 1.778 -10.464 1.00 92.88 111 GLY A CA 1
ATOM 886 C C . GLY A 1 111 ? 11.462 0.662 -10.660 1.00 92.88 111 GLY A C 1
ATOM 887 O O . GLY A 1 111 ? 11.123 -0.519 -10.617 1.00 92.88 111 GLY A O 1
ATOM 888 N N . LEU A 1 112 ? 12.727 1.024 -10.876 1.00 94.19 112 LEU A N 1
ATOM 889 C CA . LEU A 1 112 ? 13.801 0.108 -11.259 1.00 94.19 112 LEU A CA 1
ATOM 890 C C . LEU A 1 112 ? 15.038 0.303 -10.374 1.00 94.19 112 LEU A C 1
ATOM 892 O O . LEU A 1 112 ? 15.173 1.294 -9.646 1.00 94.19 112 LEU A O 1
ATOM 896 N N . SER A 1 113 ? 15.958 -0.656 -10.423 1.00 95.69 113 SER A N 1
ATOM 897 C CA . SER A 1 113 ? 17.252 -0.548 -9.757 1.00 95.69 113 SER A CA 1
ATOM 898 C C . SER A 1 113 ? 18.213 0.365 -10.519 1.00 95.69 113 SER A C 1
ATOM 900 O O . SER A 1 113 ? 18.134 0.518 -11.737 1.00 95.69 113 SER A O 1
ATOM 902 N N . ARG A 1 114 ? 19.202 0.918 -9.807 1.00 94.69 114 ARG A N 1
ATOM 903 C CA . ARG A 1 114 ? 20.255 1.776 -10.377 1.00 94.69 114 ARG A CA 1
ATOM 904 C C . ARG A 1 114 ? 20.984 1.154 -11.577 1.00 94.69 114 ARG A C 1
ATOM 906 O O . ARG A 1 114 ? 21.381 1.872 -12.484 1.00 94.69 114 ARG A O 1
ATOM 913 N N . VAL A 1 115 ? 21.171 -0.170 -11.576 1.00 94.19 115 VAL A N 1
ATOM 914 C CA . VAL A 1 115 ? 21.888 -0.891 -12.644 1.00 94.19 115 VAL A CA 1
ATOM 915 C C . VAL A 1 115 ? 21.026 -0.949 -13.900 1.00 94.19 115 VAL A C 1
ATOM 917 O O . VAL A 1 115 ? 21.486 -0.584 -14.979 1.00 94.19 115 VAL A O 1
ATOM 920 N N . ARG A 1 116 ? 19.759 -1.343 -13.745 1.00 92.62 116 ARG A N 1
ATOM 921 C CA . ARG A 1 116 ? 18.817 -1.459 -14.857 1.00 92.62 116 ARG A CA 1
ATOM 922 C C . ARG A 1 116 ? 18.457 -0.100 -15.444 1.00 92.62 116 ARG A C 1
ATOM 924 O O . ARG A 1 116 ? 18.364 0.024 -16.656 1.00 92.62 116 ARG A O 1
ATOM 931 N N . ILE A 1 117 ? 18.345 0.929 -14.607 1.00 94.50 117 ILE A N 1
ATOM 932 C CA . ILE A 1 117 ? 18.128 2.307 -15.067 1.00 94.50 117 ILE A CA 1
ATOM 933 C C . ILE A 1 117 ? 19.282 2.773 -15.937 1.00 94.50 117 ILE A C 1
ATOM 935 O O . ILE A 1 117 ? 19.040 3.310 -17.008 1.00 94.50 117 ILE A O 1
ATOM 939 N N . ARG A 1 118 ? 20.528 2.512 -15.529 1.00 93.94 118 ARG A N 1
ATOM 940 C CA . ARG A 1 118 ? 21.695 2.831 -16.354 1.00 93.94 118 ARG A CA 1
ATOM 941 C C . ARG A 1 118 ? 21.643 2.103 -17.702 1.00 93.94 118 ARG A C 1
ATOM 943 O O . ARG A 1 118 ? 21.831 2.737 -18.732 1.00 93.94 118 ARG A O 1
ATOM 950 N N . GLN A 1 119 ? 21.361 0.800 -17.704 1.00 93.69 119 GLN A N 1
ATOM 951 C CA . GLN A 1 119 ? 21.252 0.012 -18.940 1.00 93.69 119 GLN A CA 1
ATOM 952 C C . GLN A 1 119 ? 20.149 0.542 -19.867 1.00 93.69 119 GLN A C 1
ATOM 954 O O . GLN A 1 119 ? 20.392 0.743 -21.051 1.00 93.69 119 GLN A O 1
ATOM 959 N N . GLN A 1 120 ? 18.959 0.815 -19.328 1.00 93.62 120 GLN A N 1
ATOM 960 C CA . GLN A 1 120 ? 17.832 1.329 -20.106 1.00 93.62 120 GLN A CA 1
ATOM 961 C C . GLN A 1 120 ? 18.040 2.769 -20.584 1.00 93.62 120 GLN A C 1
ATOM 963 O O . GLN A 1 120 ? 17.613 3.092 -21.687 1.00 93.62 120 GLN A O 1
ATOM 968 N N . ALA A 1 121 ? 18.709 3.614 -19.796 1.00 94.19 121 ALA A N 1
ATOM 969 C CA . ALA A 1 121 ? 19.081 4.966 -20.206 1.00 94.19 121 ALA A CA 1
ATOM 970 C C . ALA A 1 121 ? 20.052 4.932 -21.393 1.00 94.19 121 ALA A C 1
ATOM 972 O O . ALA A 1 121 ? 19.813 5.599 -22.391 1.00 94.19 121 ALA A O 1
ATOM 973 N N . HIS A 1 122 ? 21.101 4.101 -21.330 1.00 92.88 122 HIS A N 1
ATOM 974 C CA . HIS A 1 122 ? 22.035 3.943 -22.451 1.00 92.88 122 HIS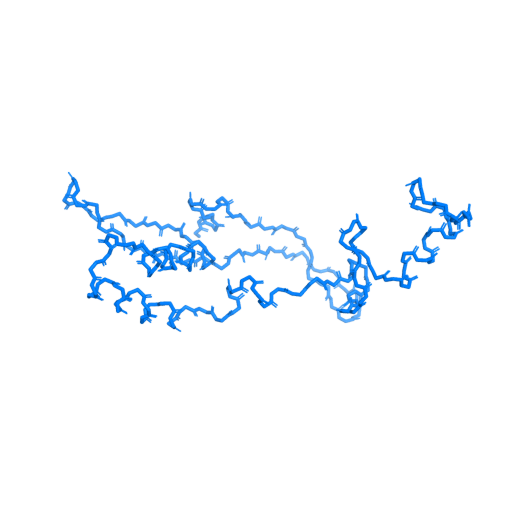 A CA 1
ATOM 975 C C . HIS A 1 122 ? 21.385 3.320 -23.690 1.00 92.88 122 HIS A C 1
ATOM 977 O O . HIS A 1 122 ? 21.774 3.646 -24.804 1.00 92.88 122 HIS A O 1
ATOM 983 N N . ALA A 1 123 ? 20.388 2.453 -23.507 1.00 94.00 123 ALA A N 1
ATOM 984 C CA . ALA A 1 123 ? 19.613 1.878 -24.602 1.00 94.00 123 ALA A CA 1
ATOM 985 C C . ALA A 1 123 ? 18.507 2.811 -25.140 1.00 94.00 123 ALA A C 1
ATOM 987 O O . ALA A 1 123 ? 17.803 2.432 -26.070 1.00 94.00 123 ALA A O 1
ATOM 988 N N . GLY A 1 124 ? 18.312 4.000 -24.557 1.00 93.06 124 GLY A N 1
ATOM 989 C CA . GLY A 1 124 ? 17.300 4.965 -25.003 1.00 93.06 124 GLY A CA 1
ATOM 990 C C . GLY A 1 124 ? 15.850 4.611 -24.647 1.00 93.06 124 GLY A C 1
ATOM 991 O O . GLY A 1 124 ? 14.931 5.278 -25.109 1.00 93.06 124 GLY A O 1
ATOM 992 N N . PHE A 1 125 ? 15.611 3.600 -23.803 1.00 93.44 125 PHE A N 1
ATOM 993 C CA . PHE A 1 125 ? 14.255 3.210 -23.386 1.00 93.44 125 PHE A CA 1
ATOM 994 C C . PHE A 1 125 ? 13.630 4.165 -22.358 1.00 93.44 125 PHE A C 1
ATOM 996 O O . PHE A 1 125 ? 12.423 4.107 -22.125 1.00 93.44 125 PHE A O 1
ATOM 1003 N N . LEU A 1 126 ? 14.435 5.017 -21.712 1.00 91.00 126 LEU A N 1
ATOM 1004 C CA . LEU A 1 126 ? 13.963 5.988 -20.725 1.00 91.00 126 LEU A CA 1
ATOM 1005 C C . LEU A 1 126 ? 13.816 7.377 -21.369 1.00 91.00 126 LEU A C 1
ATOM 1007 O O . LEU A 1 126 ? 14.824 8.062 -21.560 1.00 91.00 126 LEU A O 1
ATOM 1011 N N . PRO A 1 127 ? 12.584 7.823 -21.684 1.00 92.75 127 PRO A N 1
ATOM 1012 C CA . PRO A 1 127 ? 12.372 9.097 -22.360 1.00 92.75 127 PRO A CA 1
ATOM 1013 C C . PRO A 1 127 ? 12.810 10.271 -21.475 1.00 92.75 127 PRO A C 1
ATOM 1015 O O . PRO A 1 127 ? 12.478 10.335 -20.289 1.00 92.75 127 PRO A O 1
ATOM 1018 N N . GLY A 1 128 ? 13.559 1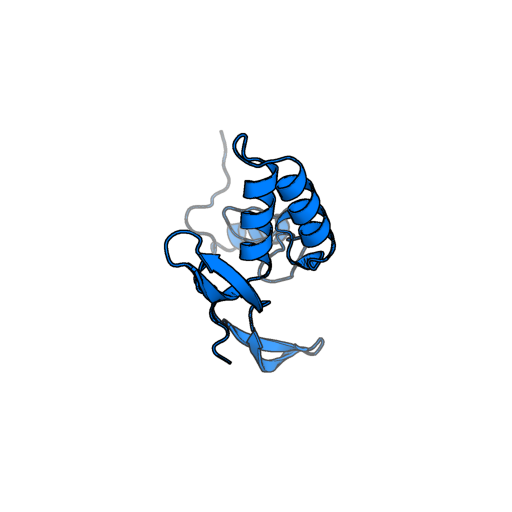1.206 -22.065 1.00 91.19 128 GLY A N 1
ATOM 1019 C CA . GLY A 1 128 ? 14.041 12.414 -21.386 1.00 91.19 128 GLY A CA 1
ATOM 1020 C C . GLY A 1 128 ? 15.190 12.189 -20.397 1.00 91.19 128 GLY A C 1
ATOM 1021 O O . GLY A 1 128 ? 15.512 13.097 -19.635 1.00 91.19 128 GLY A O 1
ATOM 1022 N N . VAL A 1 129 ? 15.803 11.001 -20.378 1.00 94.00 129 VAL A N 1
ATOM 1023 C CA . VAL A 1 129 ? 16.978 10.714 -19.546 1.00 94.00 129 VAL A CA 1
ATOM 1024 C C . VAL A 1 129 ? 18.233 10.771 -20.407 1.00 94.00 129 VAL A C 1
ATOM 1026 O O . VAL A 1 129 ? 18.466 9.896 -21.235 1.00 94.00 129 VAL A O 1
ATOM 1029 N N . THR A 1 130 ? 19.064 11.784 -20.179 1.00 91.44 130 THR A N 1
ATOM 1030 C CA . THR A 1 130 ? 20.383 11.938 -20.803 1.00 91.44 130 THR A CA 1
ATOM 1031 C C . THR A 1 130 ? 21.466 12.047 -19.735 1.00 91.44 130 THR A C 1
ATOM 1033 O O . THR A 1 130 ? 21.192 12.294 -18.557 1.00 91.44 130 THR A O 1
ATOM 1036 N N . THR A 1 131 ? 22.718 11.816 -20.126 1.00 92.31 131 THR A N 1
ATOM 1037 C CA . THR A 1 131 ? 23.866 12.116 -19.268 1.00 92.31 131 THR A CA 1
ATOM 1038 C C . THR A 1 131 ? 23.974 13.621 -19.086 1.00 92.31 131 THR A C 1
ATOM 1040 O O . THR A 1 131 ? 24.032 14.359 -20.065 1.00 92.31 131 THR A O 1
ATOM 1043 N N . SER A 1 132 ? 24.008 14.069 -17.839 1.00 92.69 132 SER A N 1
ATOM 1044 C CA . SER A 1 132 ? 24.152 15.477 -17.505 1.00 92.69 132 SER A CA 1
ATOM 1045 C C . SER A 1 132 ? 25.622 15.870 -17.367 1.00 92.69 132 SER A C 1
ATOM 1047 O O . SER A 1 132 ? 26.367 15.212 -16.639 1.00 92.69 132 SER A O 1
ATOM 1049 N N . SER A 1 133 ? 26.009 16.965 -18.014 1.00 93.75 133 SER A N 1
ATOM 1050 C CA . SER A 1 133 ? 27.271 17.675 -17.794 1.00 93.75 133 SER A CA 1
ATOM 1051 C C . SER A 1 133 ? 26.939 19.117 -17.421 1.00 93.75 133 SER A C 1
ATOM 1053 O O . SER A 1 133 ? 26.299 19.813 -18.211 1.00 93.75 133 SER A O 1
ATOM 1055 N N . TRP A 1 134 ? 27.332 19.525 -16.221 1.00 86.88 134 TRP A N 1
ATOM 1056 C CA . TRP A 1 134 ? 27.235 20.886 -15.700 1.00 86.88 134 TRP A CA 1
ATOM 1057 C C . TRP A 1 134 ? 28.595 21.305 -15.162 1.00 86.88 134 TRP A C 1
ATOM 1059 O O . TRP A 1 134 ? 29.316 20.409 -14.659 1.00 86.88 134 TRP A O 1
#

Sequence (134 aa):
MSAHCLLTGARPGFGHAISHSHRRTPRRFDPNIQRKRYPLPGEGRTVRLTLSARAIKAELKEIVRSPSSTDGQRRAAREELDRQPRDASATRVRNRDGVDGRPRGYLRRFGLSRVRIRQQAHAGFLPGVTTSSW

Radius of gyration: 21.45 Å; chains: 1; bounding box: 56×43×53 Å

Secondary structure (DSSP, 8-state):
-----TTT----EEEEEE-TT--EEEEEE---EEEEEEEETTTTEEEEEEEEHHHHHHHHHHHHH-TTS-HHHHHHHHHHHHHS-GGG-GGG-----TTT---SSEETTTTEEHHHHHHHHHTT-STT------

pLDDT: mean 89.63, std 4.94, range [55.88, 95.75]